Protein AF-A0A2T2V014-F1 (afdb_monomer)

Mean predicted aligned error: 18.5 Å

Structure (mmCIF, N/CA/C/O backbone):
data_AF-A0A2T2V014-F1
#
_entry.id   AF-A0A2T2V014-F1
#
loop_
_atom_site.group_PDB
_atom_site.id
_atom_site.type_symbol
_atom_site.label_atom_id
_atom_site.label_alt_id
_atom_site.label_comp_id
_atom_site.label_asym_id
_atom_site.label_entity_id
_atom_site.label_seq_id
_atom_site.pdbx_PDB_ins_code
_atom_site.Cartn_x
_atom_site.Cartn_y
_atom_site.Cartn_z
_atom_site.occupancy
_atom_site.B_iso_or_equiv
_atom_site.auth_seq_id
_atom_site.auth_comp_id
_atom_site.a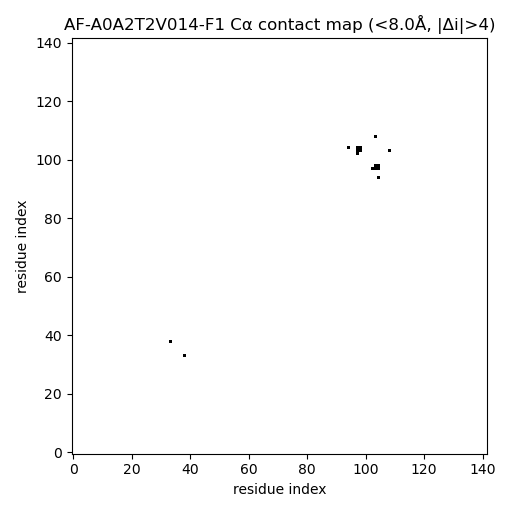uth_asym_id
_atom_site.auth_atom_id
_atom_site.pdbx_PDB_model_num
ATOM 1 N N . MET A 1 1 ? 34.780 53.641 -73.964 1.00 40.12 1 MET A N 1
ATOM 2 C CA . MET A 1 1 ? 34.052 53.463 -72.690 1.00 40.12 1 MET A CA 1
ATOM 3 C C . MET A 1 1 ? 33.297 52.147 -72.798 1.00 40.12 1 MET A C 1
ATOM 5 O O . MET A 1 1 ? 32.852 51.828 -73.889 1.00 40.12 1 MET A O 1
ATOM 9 N N . THR A 1 2 ? 33.325 51.374 -71.719 1.00 55.34 2 THR A N 1
ATOM 10 C CA . THR A 1 2 ? 33.061 49.929 -71.581 1.00 55.34 2 THR A CA 1
ATOM 11 C C . THR A 1 2 ? 31.748 49.381 -72.163 1.00 55.34 2 THR A C 1
ATOM 13 O O . THR A 1 2 ? 30.731 50.069 -72.130 1.00 55.34 2 THR A O 1
ATOM 16 N N . THR A 1 3 ? 31.780 48.122 -72.623 1.00 43.03 3 THR A N 1
ATOM 17 C CA . THR A 1 3 ? 30.779 47.057 -72.352 1.00 43.03 3 THR A CA 1
ATOM 18 C C . THR A 1 3 ? 31.481 45.707 -72.651 1.00 43.03 3 THR A C 1
ATOM 20 O O . THR A 1 3 ? 31.829 45.466 -73.804 1.00 43.03 3 THR A O 1
ATOM 23 N N . GLU A 1 4 ? 32.113 45.039 -71.670 1.00 48.56 4 GLU A N 1
ATOM 24 C CA . GLU A 1 4 ? 31.607 43.908 -70.833 1.00 48.56 4 GLU A CA 1
ATOM 25 C C . GLU A 1 4 ? 31.036 42.737 -71.668 1.00 48.56 4 GLU A C 1
ATOM 27 O O . GLU A 1 4 ? 30.060 42.934 -72.378 1.00 48.56 4 GLU A O 1
ATOM 32 N N . GLN A 1 5 ? 31.755 41.624 -71.897 1.00 54.47 5 GLN A N 1
ATOM 33 C CA . GLN A 1 5 ? 32.037 40.407 -71.087 1.00 54.47 5 GLN A CA 1
ATOM 34 C C . GLN A 1 5 ? 30.891 39.368 -70.952 1.00 54.47 5 GLN A C 1
ATOM 36 O O . GLN A 1 5 ? 29.769 39.708 -70.608 1.00 54.47 5 GLN A O 1
ATOM 41 N N . ASP A 1 6 ? 31.295 38.095 -71.134 1.00 53.91 6 ASP A N 1
ATOM 42 C CA . ASP A 1 6 ? 30.814 36.845 -70.501 1.00 53.91 6 ASP A CA 1
ATOM 43 C C . ASP A 1 6 ? 29.693 35.984 -71.130 1.00 53.91 6 ASP A C 1
ATOM 45 O O . ASP A 1 6 ? 28.516 36.253 -70.920 1.00 53.91 6 ASP A O 1
ATOM 49 N N . THR A 1 7 ? 30.049 34.873 -71.816 1.00 51.88 7 THR A N 1
ATOM 50 C CA . THR A 1 7 ? 29.276 33.595 -71.804 1.00 51.88 7 THR A CA 1
ATOM 51 C C . THR A 1 7 ? 30.084 32.405 -72.383 1.00 51.88 7 THR A C 1
ATOM 53 O O . THR A 1 7 ? 30.091 32.179 -73.592 1.00 51.88 7 THR A O 1
ATOM 56 N N . PRO A 1 8 ? 30.868 31.686 -71.558 1.00 54.44 8 PRO A N 1
ATOM 57 C CA . PRO A 1 8 ? 30.844 30.212 -71.629 1.00 54.44 8 PRO A CA 1
ATOM 58 C C . PRO A 1 8 ? 30.787 29.519 -70.251 1.00 54.44 8 PRO A C 1
ATOM 60 O O . PRO A 1 8 ? 30.786 28.295 -70.176 1.00 54.44 8 PRO A O 1
ATOM 63 N N . GLN A 1 9 ? 30.741 30.273 -69.146 1.00 57.53 9 GLN A N 1
ATOM 64 C CA . GLN A 1 9 ? 30.746 29.703 -67.789 1.00 57.53 9 GLN A CA 1
ATOM 65 C C . GLN A 1 9 ? 29.378 29.190 -67.317 1.00 57.53 9 GLN A C 1
ATOM 67 O O . GLN A 1 9 ? 29.310 28.388 -66.391 1.00 57.53 9 GLN A O 1
ATOM 72 N N . SER A 1 10 ? 28.278 29.629 -67.932 1.00 59.53 10 SER A N 1
ATOM 73 C CA . SER A 1 10 ? 26.930 29.231 -67.516 1.00 59.53 10 SER A CA 1
ATOM 74 C C . SER A 1 10 ? 26.597 27.783 -67.886 1.00 59.53 10 SER A C 1
ATOM 76 O O . SER A 1 10 ? 26.004 27.091 -67.067 1.00 59.53 10 SER A O 1
ATOM 78 N N . GLU A 1 11 ? 27.006 27.294 -69.062 1.00 64.44 11 GLU A N 1
ATOM 79 C CA . GLU A 1 11 ? 26.704 25.925 -69.522 1.00 64.44 11 GLU A CA 1
ATOM 80 C C . GLU A 1 11 ? 27.403 24.850 -68.674 1.00 64.44 11 GLU A C 1
ATOM 82 O O . GLU A 1 11 ? 26.747 23.912 -68.228 1.00 64.44 11 GLU A O 1
ATOM 87 N N . SER A 1 12 ? 28.687 25.025 -68.336 1.00 69.75 12 SER A N 1
ATOM 88 C CA . SER A 1 12 ? 29.420 24.053 -67.505 1.00 69.75 12 SER A CA 1
ATOM 89 C C . SER A 1 12 ? 28.865 23.942 -66.085 1.00 69.75 12 SER A C 1
ATOM 91 O O . SER A 1 12 ? 28.881 22.866 -65.494 1.00 69.75 12 SER A O 1
ATOM 93 N N . LEU A 1 13 ? 28.356 25.049 -65.535 1.00 70.31 13 LEU A N 1
ATOM 94 C CA . LEU A 1 13 ? 27.727 25.051 -64.217 1.00 70.31 13 LEU A CA 1
ATOM 95 C C . LEU A 1 13 ? 26.377 24.327 -64.234 1.00 70.31 13 LEU A C 1
ATOM 97 O O . LEU A 1 13 ? 26.030 23.696 -63.241 1.00 70.31 13 LEU A O 1
ATOM 101 N N . GLN A 1 14 ? 25.627 24.388 -65.340 1.00 77.50 14 GLN A N 1
ATOM 102 C CA . GLN A 1 14 ? 24.350 23.677 -65.467 1.00 77.50 14 GLN A CA 1
ATOM 103 C C . GLN A 1 14 ? 24.544 22.166 -65.630 1.00 77.50 14 GLN A C 1
ATOM 105 O O . GLN A 1 14 ? 23.802 21.390 -65.019 1.00 77.50 14 GLN A O 1
ATOM 110 N N . ASP A 1 15 ? 25.562 21.747 -66.383 1.00 79.38 15 ASP A N 1
ATOM 111 C CA . ASP A 1 15 ? 25.916 20.331 -66.519 1.00 79.38 15 ASP A CA 1
ATOM 112 C C . ASP A 1 15 ? 26.394 19.746 -65.184 1.00 79.38 15 ASP A C 1
ATOM 114 O O . ASP A 1 15 ? 25.917 18.694 -64.756 1.00 79.38 15 ASP A O 1
ATOM 118 N N . GLU A 1 16 ? 27.250 20.464 -64.452 1.00 79.56 16 GLU A N 1
ATOM 119 C CA . GLU A 1 16 ? 27.739 20.011 -63.147 1.00 79.56 16 GLU A CA 1
ATOM 120 C C . GLU A 1 16 ? 26.622 19.952 -62.087 1.00 79.56 16 GLU A C 1
ATOM 122 O O . GLU A 1 16 ? 26.598 19.048 -61.247 1.00 79.56 16 GLU A O 1
ATOM 127 N N . LEU A 1 17 ? 25.647 20.868 -62.139 1.00 79.31 17 LEU A N 1
ATOM 128 C CA . LEU A 1 17 ? 24.477 20.831 -61.2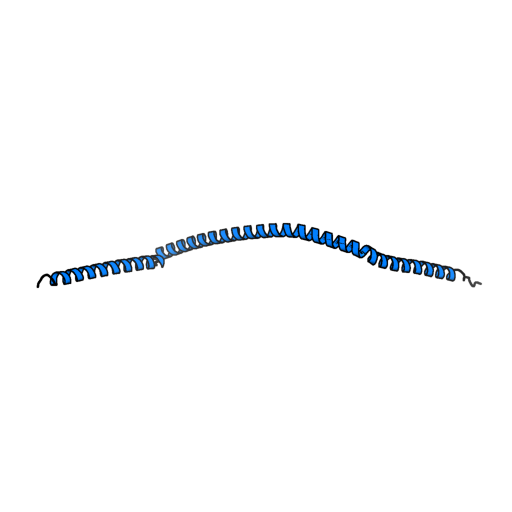56 1.00 79.31 17 LEU A CA 1
ATOM 129 C C . LEU A 1 17 ? 23.560 19.642 -61.567 1.00 79.31 17 LEU A C 1
ATOM 131 O O . LEU A 1 17 ? 23.005 19.0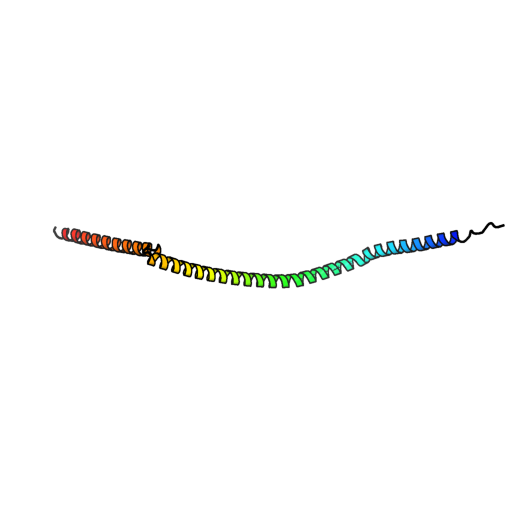30 -60.652 1.00 79.31 17 LEU A O 1
ATOM 135 N N . THR A 1 18 ? 23.418 19.305 -62.849 1.00 83.12 18 THR A N 1
ATOM 136 C CA . THR A 1 18 ? 22.601 18.177 -63.313 1.00 83.12 18 THR A CA 1
ATOM 137 C C . THR A 1 18 ? 23.234 16.841 -62.923 1.00 83.12 18 THR A C 1
ATOM 139 O O . THR A 1 18 ? 22.536 15.957 -62.421 1.00 83.12 18 THR A O 1
ATOM 142 N N . GLU A 1 19 ? 24.554 16.708 -63.070 1.00 84.75 19 GLU A N 1
ATOM 143 C CA . GLU A 1 19 ? 25.309 15.517 -62.663 1.00 84.75 19 GLU A CA 1
ATOM 144 C C . GLU A 1 19 ? 25.208 15.293 -61.144 1.00 84.75 19 GLU A C 1
ATOM 146 O O . GLU A 1 19 ? 24.813 14.220 -60.686 1.00 84.75 19 GLU A O 1
ATOM 151 N N . ARG A 1 20 ? 25.433 16.340 -60.340 1.00 84.69 20 ARG A N 1
ATOM 152 C CA . ARG A 1 20 ? 25.293 16.257 -58.875 1.00 84.69 20 ARG A CA 1
ATOM 153 C C . ARG A 1 20 ? 23.851 15.983 -58.441 1.00 84.69 20 ARG A C 1
ATOM 155 O O . ARG A 1 20 ? 23.621 15.235 -57.492 1.00 84.69 20 ARG A O 1
ATOM 162 N N . GLY A 1 21 ? 22.866 16.552 -59.138 1.00 89.25 21 GLY A N 1
ATOM 163 C CA . GLY A 1 21 ? 21.449 16.266 -58.902 1.00 89.25 21 GLY A CA 1
ATOM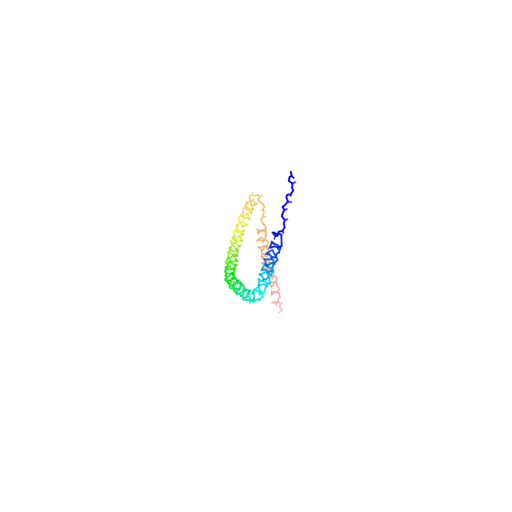 164 C C . GLY A 1 21 ? 21.104 14.794 -59.144 1.00 89.25 21 GLY A C 1
ATOM 165 O O . GLY A 1 21 ? 20.365 14.191 -58.363 1.00 89.25 21 GLY A O 1
ATOM 166 N N . ARG A 1 22 ? 21.694 14.189 -60.180 1.00 87.50 22 ARG A N 1
ATOM 167 C CA . ARG A 1 22 ? 21.564 12.760 -60.486 1.00 87.50 22 ARG A CA 1
ATOM 168 C C . ARG A 1 22 ? 22.203 11.885 -59.411 1.00 87.50 22 ARG A C 1
ATOM 170 O O . ARG A 1 22 ? 21.586 10.901 -59.013 1.00 87.50 22 ARG A O 1
ATOM 177 N N . GLU A 1 23 ? 23.386 12.236 -58.918 1.00 88.25 23 GLU A N 1
ATOM 178 C CA . GLU A 1 23 ? 24.042 11.506 -57.824 1.00 88.25 23 GLU A CA 1
ATOM 179 C C . GLU A 1 23 ? 23.217 11.536 -56.534 1.00 88.25 23 GLU A C 1
ATOM 181 O O . GLU A 1 23 ? 22.992 10.489 -55.927 1.00 88.25 23 GLU A O 1
ATOM 186 N N . VAL A 1 24 ? 22.695 12.704 -56.145 1.00 90.62 24 VAL A N 1
ATOM 187 C CA . VAL A 1 24 ? 21.819 12.836 -54.967 1.00 90.62 24 VAL A CA 1
ATOM 188 C C . VAL A 1 24 ? 20.546 12.007 -55.137 1.00 90.62 24 VAL A C 1
ATOM 190 O O . VAL A 1 24 ? 20.118 11.328 -54.203 1.00 90.62 24 VAL A O 1
ATOM 193 N N . TRP A 1 25 ? 19.956 12.014 -56.334 1.00 86.88 25 TRP A N 1
ATOM 194 C CA . TRP A 1 25 ? 18.773 11.209 -56.629 1.00 86.88 25 TRP A CA 1
ATOM 195 C C . TRP A 1 25 ? 19.060 9.703 -56.554 1.00 86.88 25 TRP A C 1
ATOM 197 O O . TRP A 1 25 ? 18.303 8.956 -55.936 1.00 86.88 25 TRP A O 1
ATOM 207 N N . LEU A 1 26 ? 20.176 9.248 -57.128 1.00 94.56 26 LEU A N 1
ATOM 208 C CA . LEU A 1 26 ? 20.602 7.848 -57.070 1.00 94.56 26 LEU A CA 1
ATOM 209 C C . LEU A 1 26 ? 20.946 7.407 -55.643 1.00 94.56 26 LEU A C 1
ATOM 211 O O . LEU A 1 26 ? 20.592 6.297 -55.257 1.00 94.56 26 LEU A O 1
ATOM 215 N N . ALA A 1 27 ? 21.567 8.273 -54.842 1.00 91.31 27 ALA A N 1
ATOM 216 C CA . ALA A 1 27 ? 21.814 8.019 -53.426 1.00 91.31 27 ALA A CA 1
ATOM 217 C C . ALA A 1 27 ? 20.503 7.913 -52.630 1.00 91.31 27 ALA A C 1
ATOM 219 O O . ALA A 1 27 ? 20.366 7.028 -51.787 1.00 91.31 27 ALA A O 1
ATOM 220 N N . GLY A 1 28 ? 19.515 8.760 -52.936 1.00 83.88 28 GLY A N 1
ATOM 221 C CA . GLY A 1 28 ? 18.174 8.676 -52.357 1.00 83.88 28 GLY A CA 1
ATOM 222 C C . GLY A 1 28 ? 17.464 7.359 -52.691 1.00 83.88 28 GLY A C 1
ATOM 223 O O . GLY A 1 28 ? 16.900 6.723 -51.803 1.00 83.88 28 GLY A O 1
ATOM 224 N N . LEU A 1 29 ? 17.543 6.909 -53.948 1.00 88.38 29 LEU A N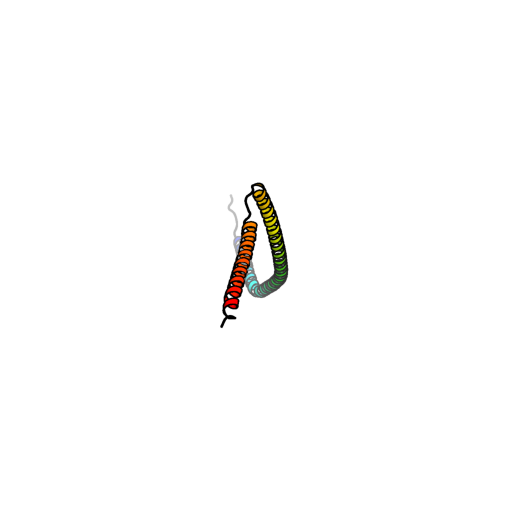 1
ATOM 225 C CA . LEU A 1 29 ? 16.998 5.613 -54.372 1.00 88.38 29 LEU A CA 1
ATOM 226 C C . LEU A 1 29 ? 17.759 4.427 -53.761 1.00 88.38 29 LEU A C 1
ATOM 228 O O . LEU A 1 29 ? 17.138 3.442 -53.369 1.00 88.38 29 LEU A O 1
ATOM 232 N N . GLY A 1 30 ? 19.083 4.531 -53.637 1.00 83.56 30 GLY A N 1
ATOM 233 C CA . GLY A 1 30 ? 19.918 3.527 -52.981 1.00 83.56 30 GLY A CA 1
ATOM 234 C C . GLY A 1 30 ? 19.571 3.370 -51.503 1.00 83.56 30 GLY A C 1
ATOM 235 O O . GLY A 1 30 ? 19.337 2.254 -51.059 1.00 83.56 30 GLY A O 1
ATOM 236 N N . ALA A 1 31 ? 19.438 4.473 -50.760 1.00 82.31 31 ALA A N 1
ATOM 237 C CA . ALA A 1 31 ? 19.049 4.445 -49.350 1.00 82.31 31 ALA A CA 1
ATOM 238 C C . ALA A 1 31 ? 17.654 3.832 -49.132 1.00 82.31 31 ALA A C 1
ATOM 240 O O . ALA A 1 31 ? 17.461 3.077 -48.179 1.00 82.31 31 ALA A O 1
ATOM 241 N N . LEU A 1 32 ? 16.695 4.114 -50.023 1.00 74.88 32 LEU A N 1
ATOM 242 C CA . LEU A 1 32 ? 15.367 3.498 -49.973 1.00 74.88 32 LEU A CA 1
ATOM 243 C C . LEU A 1 32 ? 15.436 1.979 -50.212 1.00 74.88 32 LEU A C 1
ATOM 245 O O . LEU A 1 32 ? 14.839 1.223 -49.452 1.00 74.88 32 LEU A O 1
ATOM 249 N N . ALA A 1 33 ? 16.216 1.527 -51.200 1.00 76.88 33 ALA A N 1
ATOM 250 C CA . ALA A 1 33 ? 16.431 0.101 -51.460 1.00 76.88 33 ALA A CA 1
ATOM 251 C C . ALA A 1 33 ? 17.185 -0.604 -50.311 1.00 76.88 33 ALA A C 1
ATOM 253 O O . ALA A 1 33 ? 16.856 -1.730 -49.948 1.00 76.88 33 ALA A O 1
ATOM 254 N N . THR A 1 34 ? 18.154 0.066 -49.675 1.00 73.06 34 THR A N 1
ATOM 255 C CA . THR A 1 34 ? 18.871 -0.462 -48.499 1.00 73.06 34 THR A CA 1
ATOM 256 C C . THR A 1 34 ? 17.940 -0.654 -47.298 1.00 73.06 34 THR A C 1
ATOM 258 O O . THR A 1 34 ? 18.090 -1.623 -46.555 1.00 73.06 34 THR A O 1
ATOM 261 N N . VAL A 1 35 ? 16.942 0.219 -47.116 1.00 74.75 35 VAL A N 1
ATOM 262 C CA . VAL A 1 35 ? 15.901 0.034 -46.091 1.00 74.75 35 VAL A CA 1
ATOM 263 C C . VAL A 1 35 ? 15.051 -1.210 -46.370 1.00 74.75 35 VAL A C 1
ATOM 265 O O . VAL A 1 35 ? 14.662 -1.883 -45.421 1.00 74.75 35 VAL A O 1
ATOM 268 N N . GLU A 1 36 ? 14.792 -1.563 -47.629 1.00 68.31 36 GLU A N 1
ATOM 269 C CA . GLU A 1 36 ? 14.066 -2.796 -47.967 1.00 68.31 36 GLU A CA 1
ATOM 270 C C . GLU A 1 36 ? 14.916 -4.055 -47.731 1.00 68.31 36 GLU A C 1
ATOM 272 O O . GLU A 1 36 ? 14.426 -5.029 -47.160 1.00 68.31 36 GLU A O 1
ATOM 277 N N . GLU A 1 37 ? 16.195 -4.035 -48.112 1.00 69.62 37 GLU A N 1
ATOM 278 C CA . GLU A 1 37 ? 17.077 -5.207 -48.017 1.00 69.62 37 GLU A CA 1
ATOM 279 C C . GLU A 1 37 ? 17.564 -5.481 -46.581 1.00 69.62 37 GLU A C 1
ATOM 281 O O . GLU A 1 37 ? 17.574 -6.626 -46.119 1.00 69.62 37 GLU A O 1
ATOM 286 N N . GLU A 1 38 ? 17.927 -4.441 -45.828 1.00 78.44 38 GLU A N 1
ATOM 287 C CA . GLU A 1 38 ? 18.442 -4.588 -44.461 1.00 78.44 38 GLU A CA 1
ATOM 288 C C . GLU A 1 38 ? 17.373 -4.367 -43.381 1.00 78.44 38 GLU A C 1
ATOM 290 O O . GLU A 1 38 ? 17.552 -4.789 -42.231 1.00 78.44 38 GLU A O 1
ATOM 295 N N . GLY A 1 39 ? 16.234 -3.764 -43.735 1.00 75.75 39 GLY A N 1
ATOM 296 C CA . GLY A 1 39 ? 15.165 -3.422 -42.798 1.00 75.75 39 GLY A CA 1
ATOM 297 C C . GLY A 1 39 ? 14.533 -4.636 -42.131 1.00 75.75 39 GLY A C 1
ATOM 298 O O . GLY A 1 39 ? 14.324 -4.615 -40.920 1.00 75.75 39 GLY A O 1
ATOM 299 N N . THR A 1 40 ? 14.308 -5.737 -42.856 1.00 78.44 40 THR A N 1
ATOM 300 C CA . THR A 1 40 ? 13.752 -6.967 -42.259 1.00 78.44 40 THR A CA 1
ATOM 301 C C . THR A 1 40 ? 14.698 -7.578 -41.224 1.00 78.44 40 THR A C 1
ATOM 303 O O . THR A 1 40 ? 14.260 -8.054 -40.174 1.00 78.44 40 THR A O 1
ATOM 306 N N . LYS A 1 41 ? 16.011 -7.529 -41.470 1.00 85.56 41 LYS A N 1
ATOM 307 C CA . LYS A 1 41 ? 17.028 -8.043 -40.543 1.00 85.56 41 LYS A CA 1
ATOM 308 C C . LYS A 1 41 ? 17.176 -7.148 -39.315 1.00 85.56 41 LYS A C 1
ATOM 310 O O . LYS A 1 41 ? 17.349 -7.654 -38.208 1.00 85.56 41 LYS A O 1
ATOM 315 N N . LEU A 1 42 ? 17.095 -5.829 -39.496 1.00 84.94 42 LEU A N 1
ATOM 316 C CA . LEU A 1 42 ? 17.104 -4.869 -38.395 1.00 84.94 42 LEU A CA 1
ATOM 317 C C . LEU A 1 42 ? 15.841 -5.004 -37.533 1.00 84.94 42 LEU A C 1
ATOM 319 O O . LEU A 1 42 ? 15.940 -5.065 -36.312 1.00 84.94 42 LEU A O 1
ATOM 323 N N . PHE A 1 43 ? 14.676 -5.129 -38.171 1.00 84.12 43 PHE A N 1
ATOM 324 C CA . PHE A 1 43 ? 13.398 -5.358 -37.505 1.00 84.12 43 PHE A CA 1
ATOM 325 C C . PHE A 1 43 ? 13.410 -6.657 -36.698 1.00 84.12 43 PHE A C 1
ATOM 327 O O . PHE A 1 43 ? 13.082 -6.631 -35.519 1.00 84.12 43 PHE A O 1
ATOM 334 N N . SER A 1 44 ? 13.871 -7.765 -37.288 1.00 88.19 44 SER A N 1
ATOM 335 C CA . SER A 1 44 ? 13.963 -9.055 -36.585 1.00 88.19 44 SER A CA 1
ATOM 336 C C . SER A 1 44 ? 14.845 -8.951 -35.338 1.00 88.19 44 SER A C 1
ATOM 338 O O . SER A 1 44 ? 14.432 -9.352 -34.260 1.00 88.19 44 SER A O 1
ATOM 340 N N . ARG A 1 45 ? 16.008 -8.289 -35.437 1.00 91.00 45 ARG A N 1
ATOM 341 C CA . ARG A 1 45 ? 16.875 -8.042 -34.271 1.00 91.00 45 ARG A CA 1
ATOM 342 C C . ARG A 1 45 ? 16.211 -7.178 -33.201 1.00 91.00 45 ARG A C 1
ATOM 344 O O . ARG A 1 45 ? 16.448 -7.401 -32.019 1.00 91.00 45 ARG A O 1
ATOM 351 N N . LEU A 1 46 ? 15.434 -6.168 -33.595 1.00 90.62 46 LEU A N 1
ATOM 352 C CA . LEU A 1 46 ? 14.693 -5.328 -32.651 1.00 90.62 46 LEU A CA 1
ATOM 353 C C . LEU A 1 46 ? 13.576 -6.118 -31.959 1.00 90.62 46 LEU A C 1
ATOM 355 O O . LEU A 1 46 ? 13.363 -5.923 -30.766 1.00 90.62 46 LEU A O 1
ATOM 359 N N . VAL A 1 47 ? 12.907 -7.022 -32.681 1.00 93.06 47 VAL A N 1
ATOM 360 C CA . VAL A 1 47 ? 11.901 -7.933 -32.121 1.00 93.06 47 VAL A CA 1
ATOM 361 C C . VAL A 1 47 ? 12.543 -8.902 -31.132 1.00 93.06 47 VAL A C 1
ATOM 363 O O . VAL A 1 47 ? 12.088 -8.957 -29.995 1.00 93.06 47 VAL A O 1
ATOM 366 N N . ASP A 1 48 ? 13.635 -9.575 -31.504 1.00 93.38 48 ASP A N 1
ATOM 367 C CA . ASP A 1 48 ? 14.353 -10.503 -30.617 1.00 93.38 48 ASP A CA 1
ATOM 368 C C . ASP A 1 48 ? 14.829 -9.791 -29.338 1.00 93.38 48 ASP A C 1
ATOM 370 O O . ASP A 1 48 ? 14.629 -10.271 -28.223 1.00 93.38 48 ASP A O 1
ATOM 374 N N . ARG A 1 49 ? 15.396 -8.584 -29.486 1.00 89.94 49 ARG A N 1
ATOM 375 C CA . ARG A 1 49 ? 15.821 -7.739 -28.358 1.00 89.94 49 ARG A CA 1
ATOM 376 C C . ARG A 1 49 ? 14.640 -7.329 -27.472 1.00 89.94 49 ARG A C 1
ATOM 378 O O . ARG A 1 49 ? 14.794 -7.226 -26.258 1.00 89.94 49 ARG A O 1
ATOM 385 N N . GLY A 1 50 ? 13.483 -7.060 -28.076 1.00 90.38 50 GLY A N 1
ATOM 386 C CA . GLY A 1 50 ? 12.249 -6.721 -27.372 1.00 90.38 50 GLY A CA 1
ATOM 387 C C . GLY A 1 50 ? 11.693 -7.898 -26.575 1.00 90.38 50 GLY A C 1
ATOM 388 O O . GLY A 1 50 ? 11.323 -7.710 -25.421 1.00 90.38 50 GLY A O 1
ATOM 389 N N . GLN A 1 51 ? 11.699 -9.100 -27.155 1.00 89.75 51 GLN A N 1
ATOM 390 C CA . GLN A 1 51 ? 11.276 -10.333 -26.485 1.00 89.75 51 GLN A CA 1
ATOM 391 C C . GLN A 1 51 ? 12.187 -10.672 -25.300 1.00 89.75 51 GLN A C 1
ATOM 393 O O . GLN A 1 51 ? 11.692 -10.915 -24.204 1.00 89.75 51 GLN A O 1
ATOM 398 N N . GLU A 1 52 ? 13.510 -10.590 -25.476 1.00 88.31 52 GLU A N 1
ATOM 399 C CA . GLU A 1 52 ? 14.482 -10.793 -24.391 1.00 88.31 52 GLU A CA 1
ATOM 400 C C . GLU A 1 52 ? 14.266 -9.786 -23.245 1.00 88.31 52 GLU A C 1
ATOM 402 O O . GLU A 1 52 ? 14.274 -10.143 -22.066 1.00 88.31 52 GLU A O 1
ATOM 407 N N . PHE A 1 53 ? 14.006 -8.520 -23.587 1.00 88.25 53 PHE A N 1
ATOM 408 C CA . PHE A 1 53 ? 13.721 -7.476 -22.605 1.00 88.25 53 PHE A CA 1
ATOM 409 C C . PHE A 1 53 ? 12.376 -7.684 -21.889 1.00 88.25 53 PHE A C 1
ATOM 411 O O . PHE A 1 53 ? 12.276 -7.425 -20.689 1.00 88.25 53 PHE A O 1
ATOM 418 N N . GLU A 1 54 ? 11.341 -8.140 -22.598 1.00 81.06 54 GLU A N 1
ATOM 419 C CA . GLU A 1 54 ? 10.041 -8.479 -22.013 1.00 81.06 54 GLU A CA 1
ATOM 420 C C . GLU A 1 54 ? 10.168 -9.647 -21.031 1.00 81.06 54 GLU A C 1
ATOM 422 O O . GLU A 1 54 ? 9.684 -9.541 -19.905 1.00 81.06 54 GLU A O 1
ATOM 427 N N . GLU A 1 55 ? 10.857 -10.725 -21.409 1.00 81.25 55 GLU A N 1
ATOM 428 C CA . GLU A 1 55 ? 11.065 -11.894 -20.549 1.00 81.25 55 GLU A CA 1
ATOM 429 C C . GLU A 1 55 ? 11.845 -11.540 -19.276 1.00 81.25 55 GLU A C 1
ATOM 431 O O . GLU A 1 55 ? 11.411 -11.882 -18.169 1.00 81.25 55 GLU A O 1
ATOM 436 N N . GLU A 1 56 ? 12.940 -10.780 -19.402 1.00 79.19 56 GLU A N 1
ATOM 437 C CA . GLU A 1 56 ? 13.745 -10.338 -18.256 1.00 79.19 56 GLU A CA 1
ATOM 438 C C . GLU A 1 56 ? 12.937 -9.438 -17.302 1.00 79.19 56 GLU A C 1
ATOM 440 O O . GLU A 1 56 ? 13.102 -9.480 -16.077 1.00 79.19 56 GLU A O 1
ATOM 445 N N . ARG A 1 57 ? 12.040 -8.610 -17.848 1.00 75.19 57 ARG A N 1
ATOM 446 C CA . ARG A 1 57 ? 11.198 -7.695 -17.065 1.00 75.19 57 ARG A CA 1
ATOM 447 C C . ARG A 1 57 ? 9.993 -8.401 -16.454 1.00 75.19 57 ARG A C 1
ATOM 449 O O . ARG A 1 57 ? 9.648 -8.066 -15.324 1.00 75.19 57 ARG A O 1
ATOM 456 N N . ARG A 1 58 ? 9.379 -9.368 -17.144 1.00 74.50 58 ARG A N 1
ATOM 457 C CA . ARG A 1 58 ? 8.224 -10.135 -16.652 1.00 74.50 58 ARG A CA 1
ATOM 458 C C . ARG A 1 58 ? 8.575 -10.915 -15.389 1.00 74.50 58 ARG A C 1
ATOM 460 O O . ARG A 1 58 ? 7.862 -10.787 -14.402 1.00 74.50 58 ARG A O 1
ATOM 467 N N . SER A 1 59 ? 9.715 -11.609 -15.379 1.00 72.94 59 SER A N 1
ATOM 468 C CA . SER A 1 59 ? 10.185 -12.345 -14.195 1.00 72.94 59 SER A CA 1
ATOM 469 C C . SER A 1 59 ? 10.419 -11.421 -12.989 1.00 72.94 59 SER A C 1
ATOM 471 O O . SER A 1 59 ? 9.972 -11.713 -11.882 1.00 72.94 59 SER A O 1
ATOM 473 N N . LYS A 1 60 ? 11.033 -10.249 -13.207 1.00 71.12 60 LYS A N 1
ATOM 474 C CA . LYS A 1 60 ? 11.259 -9.249 -12.146 1.00 71.12 60 LYS A CA 1
ATOM 475 C C . LYS A 1 60 ? 9.958 -8.611 -11.642 1.00 71.12 60 LYS A C 1
ATOM 477 O O . LYS A 1 60 ? 9.870 -8.236 -10.476 1.00 71.12 60 LYS A O 1
ATOM 482 N N . LEU A 1 61 ? 8.961 -8.455 -12.515 1.00 72.44 61 LEU A N 1
ATOM 483 C CA . LEU A 1 61 ? 7.637 -7.933 -12.168 1.00 72.44 61 LEU A CA 1
ATOM 484 C C . LEU A 1 61 ? 6.813 -8.946 -11.371 1.00 72.44 61 LEU A C 1
ATOM 486 O O . LEU A 1 61 ? 6.137 -8.540 -10.428 1.00 72.44 61 LEU A O 1
ATOM 490 N N . GLU A 1 62 ? 6.878 -10.233 -11.710 1.00 74.25 62 GLU A N 1
ATOM 491 C CA . GLU A 1 62 ? 6.212 -11.300 -10.954 1.00 74.25 62 GLU A CA 1
ATOM 492 C C . GLU A 1 62 ? 6.755 -11.382 -9.522 1.00 74.25 62 GLU A C 1
ATOM 494 O O . GLU A 1 62 ? 5.971 -11.261 -8.582 1.00 74.25 62 GLU A O 1
ATOM 499 N N . GLU A 1 63 ? 8.080 -11.436 -9.335 1.00 74.00 63 GLU A N 1
ATOM 500 C CA . GLU A 1 63 ? 8.693 -11.431 -7.995 1.00 74.00 63 GLU A CA 1
ATOM 501 C C . GLU A 1 63 ? 8.354 -10.168 -7.189 1.00 74.00 63 GLU A C 1
ATOM 503 O O . GLU A 1 63 ? 8.049 -10.240 -5.995 1.00 74.00 63 GLU A O 1
ATOM 508 N N . ALA A 1 64 ? 8.384 -8.993 -7.826 1.00 69.69 64 ALA A N 1
ATOM 509 C CA . ALA A 1 64 ? 8.027 -7.743 -7.161 1.00 69.69 64 ALA A CA 1
ATOM 510 C C . ALA A 1 64 ? 6.545 -7.713 -6.754 1.00 69.69 64 ALA A C 1
ATOM 512 O O . ALA A 1 64 ? 6.215 -7.228 -5.673 1.00 69.69 64 ALA A O 1
ATOM 513 N N . THR A 1 65 ? 5.656 -8.247 -7.593 1.00 73.88 65 THR A N 1
ATOM 514 C CA . THR A 1 65 ? 4.214 -8.295 -7.321 1.00 73.88 65 THR A CA 1
ATOM 515 C C . THR A 1 65 ? 3.891 -9.280 -6.198 1.00 73.88 65 THR A C 1
ATOM 517 O O . THR A 1 65 ? 3.092 -8.951 -5.324 1.00 73.88 65 THR A O 1
ATOM 520 N N . GLU A 1 66 ? 4.527 -10.455 -6.180 1.00 74.19 66 GLU A N 1
ATOM 521 C CA . GLU A 1 66 ? 4.407 -11.445 -5.100 1.00 74.19 66 GLU A CA 1
ATOM 522 C C . GLU A 1 66 ? 4.841 -10.838 -3.756 1.00 74.19 66 GLU A C 1
ATOM 524 O O . GLU A 1 66 ? 4.108 -10.888 -2.769 1.00 74.19 66 GLU A O 1
ATOM 529 N N . LYS A 1 67 ? 5.995 -10.157 -3.739 1.00 70.88 67 LYS A N 1
ATOM 530 C CA . LYS A 1 67 ? 6.536 -9.517 -2.536 1.00 70.88 67 LYS A CA 1
ATOM 531 C C . LYS A 1 67 ? 5.654 -8.375 -2.023 1.00 70.88 67 LYS A C 1
ATOM 533 O O . LYS A 1 67 ? 5.470 -8.245 -0.817 1.00 70.88 67 LYS A O 1
ATOM 538 N N . VAL A 1 68 ? 5.092 -7.564 -2.922 1.00 76.31 68 VAL A N 1
ATOM 539 C CA . VAL A 1 68 ? 4.156 -6.487 -2.556 1.00 76.31 68 VAL A CA 1
ATOM 540 C C . VAL A 1 68 ? 2.846 -7.052 -2.007 1.00 76.31 68 VAL A C 1
ATOM 542 O O . VAL A 1 68 ? 2.343 -6.527 -1.018 1.00 76.31 68 VAL A O 1
ATOM 545 N N . ARG A 1 69 ? 2.307 -8.125 -2.603 1.00 72.44 69 A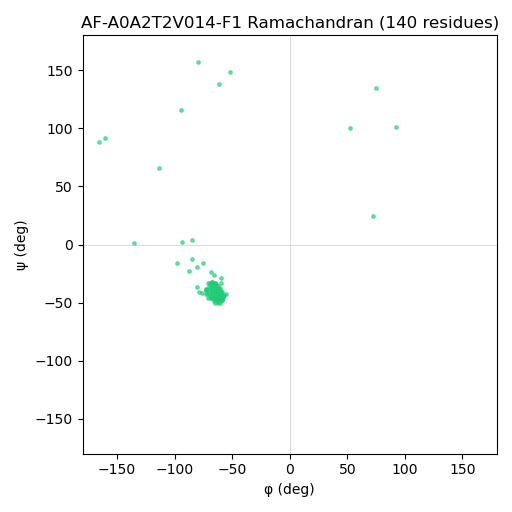RG A N 1
ATOM 546 C CA . ARG A 1 69 ? 1.107 -8.797 -2.081 1.00 72.44 69 ARG A CA 1
ATOM 547 C C . ARG A 1 69 ? 1.339 -9.329 -0.671 1.00 72.44 69 ARG A C 1
ATOM 549 O O . ARG A 1 69 ? 0.588 -8.970 0.224 1.00 72.44 69 ARG A O 1
ATOM 556 N N . GLN A 1 70 ? 2.432 -10.061 -0.454 1.00 74.44 70 GLN A N 1
ATOM 557 C CA . GLN A 1 70 ? 2.754 -10.622 0.859 1.00 74.44 70 GLN A CA 1
ATOM 558 C C . GLN A 1 70 ? 2.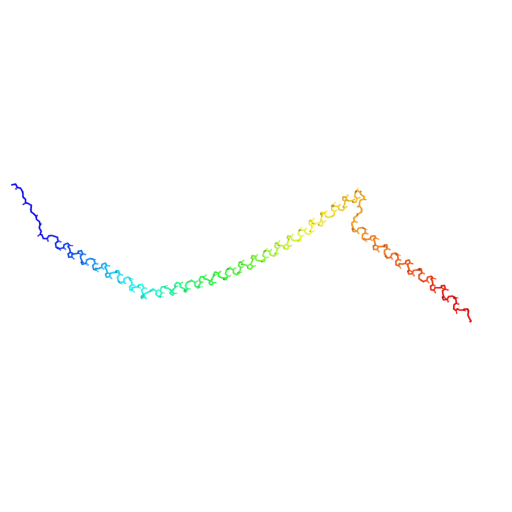942 -9.541 1.936 1.00 74.44 70 GLN A C 1
ATOM 560 O O . GLN A 1 70 ? 2.405 -9.670 3.031 1.00 74.44 70 GLN A O 1
ATOM 565 N N . GLN A 1 71 ? 3.638 -8.442 1.620 1.00 74.31 71 GLN A N 1
ATOM 566 C CA . GLN A 1 71 ? 3.789 -7.318 2.553 1.00 74.31 71 GLN A CA 1
ATOM 567 C C . GLN A 1 71 ? 2.470 -6.582 2.823 1.00 74.31 71 GLN A C 1
ATOM 569 O O . GLN A 1 71 ? 2.274 -6.068 3.922 1.00 74.31 71 GLN A O 1
ATOM 574 N N . SER A 1 72 ? 1.572 -6.515 1.837 1.00 73.31 72 SER A N 1
ATOM 575 C CA . SER A 1 72 ? 0.244 -5.923 2.011 1.00 73.31 72 SER A CA 1
ATOM 576 C C . SER A 1 72 ? -0.637 -6.786 2.910 1.00 73.31 72 SER A C 1
ATOM 578 O O . SER A 1 72 ? -1.275 -6.243 3.804 1.00 73.31 72 SER A O 1
ATOM 580 N N . ASP A 1 73 ? -0.658 -8.104 2.710 1.00 75.62 73 ASP A N 1
ATOM 581 C CA . ASP A 1 73 ? -1.449 -9.026 3.535 1.00 75.62 73 ASP A CA 1
ATOM 582 C C . ASP A 1 73 ? -0.960 -9.032 4.995 1.00 75.62 73 ASP A C 1
ATOM 584 O O . ASP A 1 73 ? -1.760 -8.971 5.929 1.00 75.62 73 ASP A O 1
ATOM 588 N N . GLU A 1 74 ? 0.359 -9.014 5.211 1.00 76.19 74 GLU A N 1
ATOM 589 C CA . GLU A 1 74 ? 0.958 -8.952 6.550 1.00 76.19 74 GLU A CA 1
ATOM 590 C C . GLU A 1 74 ? 0.694 -7.605 7.250 1.00 76.19 74 GLU A C 1
ATOM 592 O O . GLU A 1 74 ? 0.480 -7.559 8.462 1.00 76.19 74 GLU A O 1
ATOM 597 N N . ALA A 1 75 ? 0.667 -6.497 6.501 1.00 73.62 75 ALA A N 1
ATOM 598 C CA . ALA A 1 75 ? 0.316 -5.182 7.038 1.00 73.62 75 ALA A CA 1
ATOM 599 C C . ALA A 1 75 ? -1.182 -5.055 7.359 1.00 73.62 75 ALA A C 1
ATOM 601 O O . ALA A 1 75 ? -1.535 -4.448 8.368 1.00 73.62 75 ALA A O 1
ATOM 602 N N . LEU A 1 76 ? -2.056 -5.628 6.524 1.00 77.38 76 LEU A N 1
ATOM 603 C CA . LEU A 1 76 ? -3.500 -5.661 6.768 1.00 77.38 76 LEU A CA 1
ATOM 604 C C . LEU A 1 76 ? -3.826 -6.484 8.016 1.00 77.38 76 LEU A C 1
ATOM 606 O O . LEU A 1 76 ? -4.545 -5.995 8.879 1.00 77.38 76 LEU A O 1
ATOM 610 N N . THR A 1 77 ? -3.212 -7.660 8.163 1.00 80.19 77 THR A N 1
ATOM 611 C CA . THR A 1 77 ? -3.413 -8.529 9.335 1.00 80.19 77 THR A CA 1
ATOM 612 C C . THR A 1 77 ? -2.986 -7.833 10.634 1.00 80.19 77 THR A C 1
ATOM 614 O O . THR A 1 77 ? -3.730 -7.821 11.609 1.00 80.19 77 THR A O 1
ATOM 617 N N . GLN A 1 78 ? -1.818 -7.176 10.646 1.00 79.31 78 GLN A N 1
ATOM 618 C CA . GLN A 1 78 ? -1.357 -6.418 11.820 1.00 79.31 78 GLN A CA 1
ATOM 619 C C . GLN A 1 78 ? -2.257 -5.218 12.143 1.00 79.31 78 GLN A C 1
ATOM 621 O O . GLN A 1 78 ? -2.404 -4.847 13.307 1.00 79.31 78 GLN A O 1
ATOM 626 N N . LEU A 1 79 ? -2.844 -4.584 11.125 1.00 81.75 79 LEU A N 1
ATOM 627 C CA . LEU A 1 79 ? -3.766 -3.469 11.321 1.00 81.75 79 LEU A CA 1
ATOM 628 C C . LEU A 1 79 ? -5.106 -3.941 11.899 1.00 81.75 79 LEU A C 1
ATOM 630 O O . LEU A 1 79 ? -5.658 -3.258 12.759 1.00 81.75 79 LEU A O 1
ATOM 634 N N . GLU A 1 80 ? -5.611 -5.088 11.446 1.00 81.44 80 GLU A N 1
ATOM 635 C CA . GLU A 1 80 ? -6.815 -5.724 11.989 1.00 81.44 80 GLU A CA 1
ATOM 636 C C . GLU A 1 80 ? -6.616 -6.097 13.463 1.00 81.44 80 GLU A C 1
ATOM 638 O O . GLU A 1 80 ? -7.413 -5.680 14.301 1.00 81.44 80 GLU A O 1
ATOM 643 N N . GLU A 1 81 ? -5.503 -6.751 13.805 1.00 81.62 81 GLU A N 1
ATOM 644 C CA . GLU A 1 81 ? -5.173 -7.124 15.189 1.00 81.62 81 GLU A CA 1
ATOM 645 C C . GLU A 1 81 ? -5.040 -5.890 16.103 1.00 81.62 81 GLU A C 1
ATOM 647 O O . GLU A 1 81 ? -5.641 -5.822 17.178 1.00 81.62 81 GLU A O 1
ATOM 652 N N . ALA A 1 82 ? -4.335 -4.847 15.648 1.00 78.88 82 ALA A N 1
ATOM 653 C CA . ALA A 1 82 ? -4.235 -3.588 16.388 1.00 78.88 82 ALA A CA 1
ATOM 654 C C . ALA A 1 82 ? -5.596 -2.872 16.524 1.00 78.88 82 ALA A C 1
ATOM 656 O O . ALA A 1 82 ? -5.880 -2.235 17.543 1.00 78.88 82 ALA A O 1
ATOM 657 N N . SER A 1 83 ? -6.463 -2.968 15.512 1.00 85.50 83 SER A N 1
ATOM 658 C CA . SER A 1 83 ? -7.816 -2.406 15.557 1.00 85.50 83 SER A CA 1
ATOM 659 C C . SER A 1 83 ? -8.689 -3.129 16.586 1.00 85.50 83 SER A C 1
ATOM 661 O O . SER A 1 83 ? -9.379 -2.474 17.366 1.00 85.50 83 SER A O 1
ATOM 663 N N . GLU A 1 84 ? -8.645 -4.459 16.638 1.00 87.75 84 GLU A N 1
ATOM 664 C CA . GLU A 1 84 ? -9.389 -5.252 17.624 1.00 87.75 84 GLU A CA 1
ATOM 665 C C . GLU A 1 84 ? -8.920 -4.975 19.062 1.00 87.75 84 GLU A C 1
ATOM 667 O O . GLU A 1 84 ? -9.747 -4.812 19.970 1.00 87.75 84 GLU A O 1
ATOM 672 N N . GLU A 1 85 ? -7.608 -4.832 19.277 1.00 88.75 85 GLU A N 1
ATOM 673 C CA . GLU A 1 85 ? -7.042 -4.481 20.586 1.00 88.75 85 GLU A CA 1
ATOM 674 C C . GLU A 1 85 ? -7.520 -3.094 21.050 1.00 88.75 85 GLU A C 1
ATOM 676 O O . GLU A 1 85 ? -7.978 -2.922 22.186 1.00 88.75 85 GLU A O 1
ATOM 681 N N . THR A 1 86 ? -7.497 -2.100 20.156 1.00 91.19 86 THR A N 1
ATOM 682 C CA . THR A 1 86 ? -7.974 -0.746 20.484 1.00 91.19 86 THR A CA 1
ATOM 683 C C . THR A 1 86 ? -9.478 -0.699 20.737 1.00 91.19 86 THR A C 1
ATOM 685 O O . THR A 1 86 ? -9.911 -0.031 21.679 1.00 91.19 86 THR A O 1
ATOM 688 N N . GLN A 1 87 ? -10.284 -1.434 19.964 1.00 87.31 87 GLN A N 1
ATOM 689 C CA . GLN A 1 87 ? -11.725 -1.531 20.196 1.00 87.31 87 GLN A CA 1
ATOM 690 C C . GLN A 1 87 ? -12.027 -2.151 21.567 1.00 87.31 87 GLN A C 1
ATOM 692 O O . GLN A 1 87 ? -12.901 -1.656 22.281 1.00 87.31 87 GLN A O 1
ATOM 697 N N . SER A 1 88 ? -11.267 -3.173 21.967 1.00 88.12 88 SER A N 1
ATOM 698 C CA . SER A 1 88 ? -11.401 -3.819 23.276 1.00 88.12 88 SER A CA 1
ATOM 699 C C . SER A 1 88 ? -11.038 -2.871 24.424 1.00 88.12 88 SER A C 1
ATOM 701 O O . SER A 1 88 ? -11.802 -2.738 25.379 1.00 88.12 88 SER A O 1
ATOM 703 N N . ALA A 1 89 ? -9.927 -2.135 24.313 1.00 89.81 89 ALA A N 1
ATOM 704 C CA . ALA A 1 89 ? -9.513 -1.161 25.328 1.00 89.81 89 ALA A CA 1
ATOM 705 C C . ALA A 1 89 ? -10.508 0.009 25.476 1.00 89.81 89 ALA A C 1
ATOM 707 O O . ALA A 1 89 ? -10.744 0.509 26.583 1.00 89.81 89 ALA A O 1
ATOM 708 N N . VAL A 1 90 ? -11.117 0.441 24.367 1.00 91.75 90 VAL A N 1
ATOM 709 C CA . VAL A 1 90 ? -12.180 1.456 24.376 1.00 91.75 90 VAL A CA 1
ATOM 710 C C . VAL A 1 90 ? -13.448 0.905 25.022 1.00 91.75 90 VAL A C 1
ATOM 712 O O . VAL A 1 90 ? -14.022 1.585 25.871 1.00 91.75 90 VAL A O 1
ATOM 715 N N . ALA A 1 91 ? -13.871 -0.312 24.669 1.00 89.69 91 ALA A N 1
ATOM 716 C CA . ALA A 1 91 ? -15.046 -0.949 25.260 1.00 89.69 91 ALA A CA 1
ATOM 717 C C . ALA A 1 91 ? -14.895 -1.111 26.780 1.00 89.69 91 ALA A C 1
ATOM 719 O O . ALA A 1 91 ? -15.796 -0.729 27.522 1.00 89.69 91 ALA A O 1
ATOM 720 N N . GLU A 1 92 ? -13.732 -1.570 27.248 1.00 91.44 92 GLU A N 1
ATOM 721 C CA . GLU A 1 92 ? -13.409 -1.680 28.676 1.00 91.44 92 GLU A CA 1
ATOM 722 C C . GLU A 1 92 ? -13.491 -0.317 29.380 1.00 91.44 92 GLU A C 1
ATOM 724 O O . GLU A 1 92 ? -14.121 -0.175 30.427 1.00 91.44 92 GLU A O 1
ATOM 729 N N . SER A 1 93 ? -12.918 0.724 28.769 1.00 90.75 93 SER A N 1
ATOM 730 C CA . SER A 1 93 ? -12.946 2.083 29.325 1.00 90.75 93 SER A CA 1
ATOM 731 C C . SER A 1 93 ? -14.368 2.650 29.411 1.00 90.75 93 SER A C 1
ATOM 733 O O . SER A 1 93 ? -14.703 3.345 30.373 1.00 90.75 93 SER A O 1
ATOM 735 N N . VAL A 1 94 ? -15.207 2.367 28.410 1.00 93.00 94 VAL A N 1
ATOM 736 C CA . VAL A 1 94 ? -16.619 2.771 28.391 1.00 93.00 94 VAL A CA 1
ATOM 737 C C . VAL A 1 94 ? -17.410 2.004 29.447 1.00 93.00 94 VAL A C 1
ATOM 739 O O . VAL A 1 94 ? -18.135 2.638 30.210 1.00 93.00 94 VAL A O 1
ATOM 742 N N . ASN A 1 95 ? -17.230 0.687 29.552 1.00 91.94 95 ASN A N 1
ATOM 743 C CA . ASN A 1 95 ? -17.880 -0.133 30.577 1.00 91.94 95 ASN A CA 1
ATOM 744 C C . ASN A 1 95 ? -17.510 0.352 31.985 1.00 91.94 95 ASN A C 1
ATOM 746 O O . ASN A 1 95 ? -18.395 0.661 32.776 1.00 91.94 95 ASN A O 1
ATOM 750 N N . ALA A 1 96 ? -16.222 0.582 32.258 1.00 89.25 96 ALA A N 1
ATOM 751 C CA . ALA A 1 96 ? -15.765 1.106 33.545 1.00 89.25 96 ALA A CA 1
ATOM 752 C C . ALA A 1 96 ? -16.357 2.489 33.884 1.00 89.25 96 ALA A C 1
ATOM 754 O O . ALA A 1 96 ? -16.587 2.817 35.053 1.00 89.25 96 ALA A O 1
ATOM 755 N N . ALA A 1 97 ? -16.604 3.331 32.874 1.00 93.06 97 ALA A N 1
ATOM 756 C CA . ALA A 1 97 ? -17.290 4.601 33.071 1.00 93.06 97 ALA A CA 1
ATOM 757 C C . ALA A 1 97 ? -18.777 4.393 33.395 1.00 93.06 97 ALA A C 1
ATOM 759 O O . ALA A 1 97 ? -19.272 5.015 34.335 1.00 93.06 97 ALA A O 1
ATOM 760 N N . LEU A 1 98 ? -19.474 3.522 32.659 1.00 91.06 98 LEU A N 1
ATOM 761 C CA . LEU A 1 98 ? -20.885 3.192 32.891 1.00 91.06 98 LEU A CA 1
ATOM 762 C C . LEU A 1 98 ? -21.108 2.621 34.297 1.00 91.06 98 LEU A C 1
ATOM 764 O O . LEU A 1 98 ? -21.977 3.126 35.012 1.00 91.06 98 LEU A O 1
ATOM 768 N N . ASP A 1 99 ? -20.246 1.707 34.744 1.00 87.69 99 ASP A N 1
ATOM 769 C CA . ASP A 1 99 ? -20.257 1.148 36.102 1.00 87.69 99 ASP A CA 1
ATOM 770 C C . ASP A 1 99 ? -20.140 2.240 37.163 1.00 87.69 99 ASP A C 1
ATOM 772 O O . ASP A 1 99 ? -20.876 2.269 38.153 1.00 87.69 99 ASP A O 1
ATOM 776 N N . ARG A 1 100 ? -19.246 3.211 36.939 1.00 89.19 100 ARG A N 1
ATOM 777 C CA . ARG A 1 100 ? -19.049 4.339 37.856 1.00 89.19 100 ARG A CA 1
ATOM 778 C C . ARG A 1 100 ? -20.269 5.258 37.944 1.00 89.19 100 ARG A C 1
ATOM 780 O O . ARG A 1 100 ? -20.450 5.920 38.967 1.00 89.19 100 ARG A O 1
ATOM 787 N N . PHE A 1 101 ? -21.094 5.302 36.901 1.00 89.06 101 PHE A N 1
ATOM 788 C CA . PHE A 1 101 ? -22.371 6.015 36.891 1.00 89.06 101 PHE A CA 1
ATOM 789 C C . PHE A 1 101 ? -23.567 5.122 37.263 1.00 89.06 101 PHE A C 1
ATOM 791 O O . PHE A 1 101 ? -24.692 5.620 37.312 1.00 89.06 101 PHE A O 1
ATOM 798 N N . GLY A 1 102 ? -23.333 3.842 37.583 1.00 84.56 102 GLY A N 1
ATOM 799 C CA . GLY A 1 102 ? -24.361 2.883 37.988 1.00 84.56 102 GLY A CA 1
ATOM 800 C C . GLY A 1 102 ? -25.273 2.431 36.847 1.00 84.56 102 GLY A C 1
ATOM 801 O O . GLY A 1 102 ? -26.419 2.062 37.103 1.00 84.56 102 GLY A O 1
ATOM 802 N N . VAL A 1 103 ? -24.803 2.509 35.600 1.00 91.75 103 VAL A N 1
ATOM 803 C CA . VAL A 1 103 ? -25.545 2.059 34.417 1.00 91.75 103 VAL A CA 1
ATOM 804 C C . VAL A 1 103 ? -25.115 0.625 34.094 1.00 91.75 103 VAL A C 1
ATOM 806 O O . VAL A 1 103 ? -23.954 0.441 33.743 1.00 91.75 103 VAL A O 1
ATOM 809 N N . PRO A 1 104 ? -26.015 -0.374 34.183 1.00 83.62 104 PRO A N 1
ATOM 810 C CA . PRO A 1 104 ? -25.688 -1.757 33.843 1.00 83.62 104 PRO A CA 1
ATOM 811 C C . PRO A 1 104 ? -25.285 -1.890 32.373 1.00 83.62 104 PRO A C 1
ATOM 813 O O . PRO A 1 104 ? -25.927 -1.303 31.494 1.00 83.62 104 PRO A O 1
ATOM 816 N N . THR A 1 105 ? -24.255 -2.684 32.100 1.00 88.69 105 THR A N 1
ATOM 817 C CA . THR A 1 105 ? -23.813 -2.977 30.733 1.00 88.69 105 THR A CA 1
ATOM 818 C C . THR A 1 105 ? -24.703 -4.039 30.077 1.00 88.69 105 THR A C 1
ATOM 820 O O . THR A 1 105 ? -25.341 -4.846 30.752 1.00 88.69 105 THR A O 1
ATOM 823 N N . GLN A 1 106 ? -24.736 -4.076 28.739 1.00 87.00 106 GLN A N 1
ATOM 824 C CA . GLN A 1 106 ? -25.506 -5.085 27.991 1.00 87.00 106 GLN A CA 1
ATOM 825 C C . GLN A 1 106 ? -25.105 -6.510 28.395 1.00 87.00 106 GLN A C 1
ATOM 827 O O . GLN A 1 106 ? -25.964 -7.347 28.638 1.00 87.00 106 GLN A O 1
ATOM 832 N N . LYS A 1 107 ? -23.798 -6.754 28.546 1.00 86.81 107 LYS A N 1
ATOM 833 C CA . LYS A 1 107 ? -23.270 -8.062 28.934 1.00 86.81 107 LYS A CA 1
ATOM 834 C C . LYS A 1 107 ? -23.787 -8.510 30.300 1.00 86.81 107 LYS A C 1
ATOM 836 O O . LYS A 1 107 ? -24.138 -9.669 30.465 1.00 86.81 107 LYS A O 1
ATOM 841 N N . GLU A 1 108 ? -23.833 -7.614 31.279 1.00 86.75 108 GLU A N 1
ATOM 842 C CA . GLU A 1 108 ? -24.342 -7.951 32.611 1.00 86.75 108 GLU A CA 1
ATOM 843 C C . GLU A 1 108 ? -25.848 -8.211 32.608 1.00 86.75 108 GLU A C 1
ATOM 845 O O . GLU A 1 108 ? -26.321 -9.056 33.366 1.00 86.75 108 GLU A O 1
ATOM 850 N N . VAL A 1 109 ? -26.598 -7.497 31.763 1.00 92.56 109 VAL A N 1
ATOM 851 C CA . VAL A 1 109 ? -28.031 -7.741 31.564 1.00 92.56 109 VAL A CA 1
ATOM 852 C C . VAL A 1 109 ? -28.255 -9.124 30.960 1.00 92.56 109 VAL A C 1
ATOM 854 O O . VAL A 1 109 ? -29.099 -9.864 31.461 1.00 92.56 109 VAL A O 1
ATOM 857 N N . ASP A 1 110 ? -27.472 -9.490 29.947 1.00 91.06 110 ASP A N 1
ATOM 858 C CA . ASP A 1 110 ? -27.555 -10.796 29.292 1.00 91.06 110 ASP A CA 1
ATOM 859 C C . ASP A 1 110 ? -27.146 -11.920 30.269 1.00 91.06 110 ASP A C 1
ATOM 861 O O . ASP A 1 110 ? -27.910 -12.858 30.495 1.00 91.06 110 ASP A O 1
ATOM 865 N N . ASP A 1 111 ? -26.010 -11.766 30.964 1.00 93.88 111 ASP A N 1
ATOM 866 C CA . ASP A 1 111 ? -25.531 -12.718 31.978 1.00 93.88 111 ASP A CA 1
ATOM 867 C C . ASP A 1 111 ? -26.543 -12.881 33.141 1.00 93.88 111 ASP A C 1
ATOM 869 O O . ASP A 1 111 ? -26.579 -13.920 33.810 1.00 93.88 111 ASP A O 1
ATOM 873 N N . LEU A 1 112 ? -27.342 -11.849 33.446 1.00 94.44 112 LEU A N 1
ATOM 874 C CA . LEU A 1 112 ? -28.412 -11.918 34.444 1.00 94.44 112 LEU A CA 1
ATOM 875 C C . LEU A 1 112 ? -29.664 -12.609 33.893 1.00 94.44 112 LEU A C 1
ATOM 877 O O . LEU A 1 112 ? -30.263 -13.403 34.620 1.00 94.44 112 LEU A O 1
ATOM 881 N N . ALA A 1 113 ? -30.047 -12.335 32.644 1.00 94.12 113 ALA A N 1
ATOM 882 C CA . ALA A 1 113 ? -31.171 -12.990 31.980 1.00 94.12 113 ALA A CA 1
ATOM 883 C C . ALA A 1 113 ? -30.969 -14.513 31.931 1.00 94.12 113 ALA A C 1
ATOM 885 O O . ALA A 1 113 ? -31.843 -15.255 32.378 1.00 94.12 113 ALA A O 1
ATOM 886 N N . ASP A 1 114 ? -29.773 -14.971 31.553 1.00 95.81 114 ASP A N 1
ATOM 887 C CA . ASP A 1 114 ? -29.427 -16.398 31.520 1.00 95.81 114 ASP A CA 1
ATOM 888 C C . ASP A 1 114 ? -29.563 -17.069 32.897 1.00 95.81 114 ASP A C 1
ATOM 890 O O . ASP A 1 114 ? -30.068 -18.188 33.032 1.00 95.81 114 ASP A O 1
ATOM 894 N N . LYS A 1 115 ? -29.133 -16.381 33.963 1.00 95.38 115 LYS A N 1
ATOM 895 C CA . LYS A 1 115 ? -29.270 -16.887 35.340 1.00 95.38 115 LYS A CA 1
ATOM 896 C C . LYS A 1 115 ? -30.731 -16.984 35.766 1.00 95.38 115 LYS A C 1
ATOM 898 O O . LYS A 1 115 ? -31.085 -17.913 36.494 1.00 95.38 115 LYS A O 1
ATOM 903 N N . VAL A 1 116 ? -31.561 -16.029 35.350 1.00 97.25 116 VAL A N 1
ATOM 904 C CA . VAL A 1 116 ? -33.001 -16.028 35.632 1.00 97.25 116 VAL A CA 1
ATOM 905 C C . VAL A 1 116 ? -33.691 -17.170 34.895 1.00 97.25 116 VAL A C 1
ATOM 907 O O . VAL A 1 116 ? -34.487 -17.875 35.514 1.00 97.25 116 VAL A O 1
ATOM 910 N N . ASP A 1 117 ? -33.352 -17.409 33.631 1.00 95.69 117 ASP A N 1
ATOM 911 C CA . ASP A 1 117 ? -33.897 -18.526 32.854 1.00 95.69 117 ASP A CA 1
ATOM 912 C C . ASP A 1 117 ? -33.510 -19.872 33.473 1.00 95.69 117 ASP A C 1
ATOM 914 O O . ASP A 1 117 ? -34.369 -20.725 33.708 1.00 95.69 117 ASP A O 1
ATOM 918 N N . HIS A 1 118 ? -32.236 -20.039 33.842 1.00 95.75 118 HIS A N 1
ATOM 919 C CA . HIS A 1 118 ? -31.771 -21.241 34.530 1.00 95.75 118 HIS A CA 1
ATOM 920 C C . HIS A 1 118 ? -32.519 -21.469 35.849 1.00 95.75 118 HIS A C 1
ATOM 922 O O . HIS A 1 118 ? -32.982 -22.577 36.123 1.00 95.75 118 HIS A O 1
ATOM 928 N N . LEU A 1 119 ? -32.665 -20.428 36.675 1.00 95.69 119 LEU A N 1
ATOM 929 C CA . LEU A 1 119 ? -33.382 -20.543 37.943 1.00 95.69 119 LEU A CA 1
ATOM 930 C C . LEU A 1 119 ? -34.868 -20.858 37.726 1.00 95.69 119 LEU A C 1
ATOM 932 O O . LEU A 1 119 ? -35.415 -21.690 38.447 1.00 95.69 119 LEU A O 1
ATOM 936 N N . SER A 1 120 ? -35.501 -20.244 36.725 1.00 94.69 120 SER A N 1
ATOM 937 C CA . SER A 1 120 ? -36.900 -20.511 36.366 1.00 94.69 120 SER A CA 1
ATOM 938 C C . SER A 1 120 ? -37.088 -21.977 35.993 1.00 94.69 120 SER A C 1
ATOM 940 O O . SER A 1 120 ? -37.971 -22.642 36.523 1.00 94.69 120 SER A O 1
ATOM 942 N N . GLN A 1 121 ? -36.172 -22.530 35.198 1.00 95.75 121 GLN A N 1
ATOM 943 C CA . GLN A 1 121 ? -36.204 -23.939 34.827 1.00 95.75 121 GLN A CA 1
ATOM 944 C C . GLN A 1 121 ? -36.000 -24.876 36.026 1.00 95.75 121 GLN A C 1
ATOM 946 O O . GLN A 1 121 ? -36.612 -25.940 36.097 1.00 95.75 121 GLN A O 1
ATOM 951 N N . GLN A 1 122 ? -35.159 -24.508 36.996 1.00 94.50 122 GLN A N 1
ATOM 952 C CA . GLN A 1 122 ? -35.012 -25.287 38.230 1.00 94.50 122 GLN A CA 1
ATOM 953 C C . GLN A 1 122 ? -36.277 -25.254 39.093 1.00 94.50 122 GLN A C 1
ATOM 955 O O . GLN A 1 122 ? -36.640 -26.277 39.671 1.00 94.50 122 GLN A O 1
ATOM 960 N N . VAL A 1 123 ? -36.944 -24.100 39.175 1.00 95.81 123 VAL A N 1
ATOM 961 C CA . VAL A 1 123 ? -38.212 -23.953 39.900 1.00 95.81 123 VAL A CA 1
ATOM 962 C C . VAL A 1 123 ? -39.310 -24.779 39.237 1.00 95.81 123 VAL A C 1
ATOM 964 O O . VAL A 1 123 ? -39.998 -25.513 39.942 1.00 95.81 123 VAL A O 1
ATOM 967 N N . ASP A 1 124 ? -39.427 -24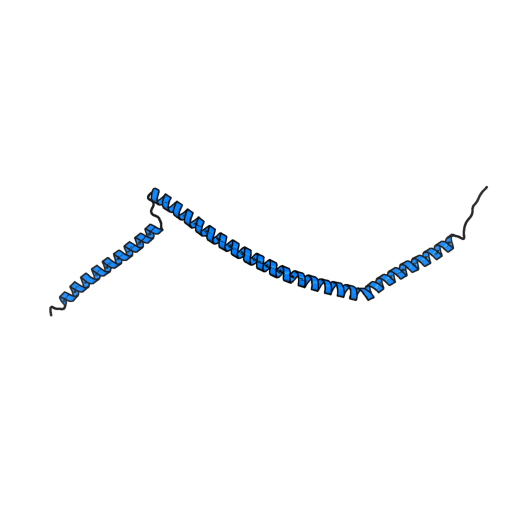.723 37.910 1.00 94.00 124 ASP A N 1
ATOM 968 C CA . ASP A 1 124 ? -40.406 -25.512 37.156 1.00 94.00 124 ASP A CA 1
ATOM 969 C C . ASP A 1 124 ? -40.183 -27.014 37.356 1.00 94.00 124 ASP A C 1
ATOM 971 O O . ASP A 1 124 ? -41.121 -27.735 37.682 1.00 94.00 124 ASP A O 1
ATOM 975 N N . ASN A 1 125 ? -38.934 -27.484 37.257 1.00 93.06 125 ASN A N 1
ATOM 976 C CA . ASN A 1 125 ? -38.601 -28.889 37.507 1.00 93.06 125 ASN A CA 1
ATOM 977 C C . ASN A 1 125 ? -38.948 -29.323 38.940 1.00 93.06 125 ASN A C 1
ATOM 979 O O . ASN A 1 125 ? -39.462 -30.421 39.146 1.00 93.06 125 ASN A O 1
ATOM 983 N N . LEU A 1 126 ? -38.676 -28.477 39.940 1.00 92.25 126 LEU A N 1
ATOM 984 C CA . LEU A 1 126 ? -39.005 -28.793 41.330 1.00 92.25 126 LEU A CA 1
ATOM 985 C C 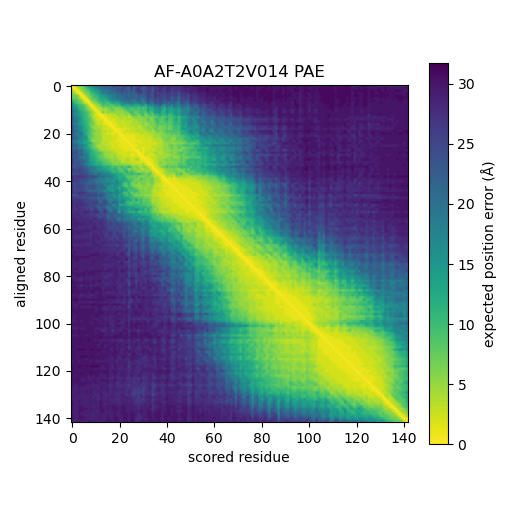. LEU A 1 126 ? -40.523 -28.848 41.541 1.00 92.25 126 LEU A C 1
ATOM 987 O O . LEU A 1 126 ? -41.016 -29.771 42.185 1.00 92.25 126 LEU A O 1
ATOM 991 N N . ALA A 1 127 ? -41.261 -27.890 40.976 1.00 90.81 127 ALA A N 1
ATOM 992 C CA . ALA A 1 127 ? -42.720 -27.884 41.011 1.00 90.81 127 ALA A CA 1
ATOM 993 C C . ALA A 1 127 ? -43.303 -29.141 40.346 1.00 90.81 127 ALA A C 1
ATOM 995 O O . ALA A 1 127 ? -44.232 -29.735 40.886 1.00 90.81 127 ALA A O 1
ATOM 996 N N . GLN A 1 128 ? -42.715 -29.578 39.230 1.00 90.81 128 GLN A N 1
ATOM 997 C CA . GLN A 1 128 ? -43.122 -30.786 38.517 1.00 90.81 128 GLN A CA 1
ATOM 998 C C . GLN A 1 128 ? -42.875 -32.050 39.356 1.00 90.81 128 GLN A C 1
ATOM 1000 O O . GLN A 1 128 ? -43.811 -32.818 39.574 1.00 90.81 128 GLN A O 1
ATOM 1005 N N . SER A 1 129 ? -41.687 -32.178 39.964 1.00 88.56 129 SER A N 1
ATOM 1006 C CA . SER A 1 129 ? -41.386 -33.307 40.858 1.00 88.56 129 SER A CA 1
ATOM 1007 C C . SER A 1 129 ? -42.321 -33.381 42.068 1.00 88.56 129 SER A C 1
ATOM 1009 O O . SER A 1 129 ? -42.738 -34.466 42.458 1.00 88.56 129 SER A O 1
ATOM 1011 N N . LEU A 1 130 ? -42.706 -32.226 42.626 1.00 85.00 130 LEU A N 1
ATOM 1012 C CA . LEU A 1 130 ? -43.645 -32.166 43.746 1.00 85.00 130 LEU A CA 1
ATOM 1013 C C . LEU A 1 130 ? -45.044 -32.634 43.330 1.00 85.00 130 LEU A C 1
ATOM 1015 O O . LEU A 1 130 ? -45.690 -33.331 44.105 1.00 85.00 130 LEU A O 1
ATOM 1019 N N . SER A 1 131 ? -45.503 -32.295 42.120 1.00 84.19 131 SER A N 1
ATOM 1020 C CA . SER A 1 131 ? -46.789 -32.795 41.614 1.00 84.19 131 SER A CA 1
ATOM 1021 C C . SER A 1 131 ? -46.770 -34.295 41.295 1.00 84.19 131 SER A C 1
ATOM 1023 O O . SER A 1 131 ? -47.752 -34.984 41.554 1.00 84.19 131 SER A O 1
ATOM 1025 N N . GLU A 1 132 ? -45.651 -34.829 40.797 1.00 78.00 132 GLU A N 1
ATOM 1026 C CA . GLU A 1 132 ? -45.508 -36.265 40.507 1.00 78.00 132 GLU A CA 1
ATOM 1027 C C . GLU A 1 132 ? -45.478 -37.124 41.792 1.00 78.00 132 GLU A C 1
ATOM 1029 O O . GLU A 1 132 ? -46.008 -38.241 41.808 1.00 78.00 132 GLU A O 1
ATOM 1034 N N . ASP A 1 133 ? -44.925 -36.599 42.892 1.00 74.00 133 ASP A N 1
ATOM 1035 C CA . ASP A 1 133 ? -44.974 -37.244 44.215 1.00 74.00 133 ASP A CA 1
ATOM 1036 C C . ASP A 1 133 ? -46.405 -37.277 44.804 1.00 74.00 133 ASP A C 1
ATOM 1038 O O . ASP A 1 133 ? -46.777 -38.236 45.487 1.00 74.00 133 ASP A O 1
ATOM 1042 N N . GLU A 1 134 ? -47.241 -36.264 44.542 1.00 67.06 134 GLU A N 1
ATOM 1043 C CA . GLU A 1 134 ? -48.631 -36.231 45.028 1.00 67.06 134 GLU A CA 1
ATOM 1044 C C . GLU A 1 134 ? -49.537 -37.227 44.281 1.00 67.06 134 GLU A C 1
ATOM 1046 O O . GLU A 1 134 ? -50.307 -37.958 44.921 1.00 67.06 134 GLU A O 1
ATOM 1051 N N . ASP A 1 135 ? -49.404 -37.320 42.953 1.00 63.97 135 ASP A N 1
ATOM 1052 C CA . ASP A 1 135 ? -50.177 -38.257 42.126 1.00 63.97 135 ASP A CA 1
ATOM 1053 C C . ASP A 1 135 ? -49.795 -39.724 42.410 1.00 63.97 135 ASP A C 1
ATOM 1055 O O . ASP A 1 135 ? -50.673 -40.571 42.578 1.00 63.97 135 ASP A O 1
ATOM 1059 N N . SER A 1 136 ? -48.505 -40.035 42.587 1.00 61.16 136 SER A N 1
ATOM 1060 C CA . SER A 1 136 ? -48.046 -41.406 42.884 1.00 61.16 136 SER A CA 1
ATOM 1061 C C . SER A 1 136 ? -48.448 -41.924 44.274 1.00 61.16 136 SER A C 1
ATOM 1063 O O . SER A 1 136 ? -48.589 -43.133 44.457 1.00 61.16 136 SER A O 1
ATOM 1065 N N . SER A 1 137 ? -48.708 -41.042 45.248 1.00 58.62 137 SER A N 1
ATOM 1066 C CA . SER A 1 137 ? -49.240 -41.438 46.566 1.00 58.62 137 SER A CA 1
ATOM 1067 C C . SER A 1 137 ? -50.731 -41.811 46.548 1.00 58.62 137 SER A C 1
ATOM 1069 O O . SER A 1 137 ? -51.230 -42.435 47.490 1.00 58.62 137 SER A O 1
ATOM 1071 N N . SER A 1 138 ? -51.442 -41.431 45.482 1.00 59.34 138 SER A N 1
ATOM 1072 C CA . SER A 1 138 ? -52.883 -41.644 45.337 1.00 59.34 138 SER A CA 1
ATOM 1073 C C . SER A 1 138 ? -53.226 -43.007 44.715 1.00 59.34 138 SER A C 1
ATOM 1075 O O . SER A 1 138 ? -54.312 -43.518 44.975 1.00 59.34 138 SER A O 1
ATOM 1077 N N . ASP A 1 139 ? -52.298 -43.629 43.976 1.00 57.84 139 ASP A N 1
ATOM 1078 C CA . ASP A 1 139 ? -52.478 -44.934 43.308 1.00 57.84 139 ASP A CA 1
ATOM 1079 C C . ASP A 1 139 ? -52.202 -46.166 44.211 1.00 57.84 139 ASP A C 1
ATOM 1081 O O . ASP A 1 139 ? -52.578 -47.281 43.858 1.00 57.84 139 ASP A O 1
ATOM 1085 N N . ASP A 1 140 ? -51.596 -46.008 45.398 1.00 57.41 140 ASP A N 1
ATOM 1086 C CA . ASP A 1 140 ? -51.349 -47.117 46.356 1.00 57.41 140 ASP A CA 1
ATOM 1087 C C . ASP A 1 140 ? -52.563 -47.409 47.281 1.00 57.41 140 ASP A C 1
ATOM 1089 O O . ASP A 1 140 ? -52.497 -48.249 48.182 1.00 57.41 140 ASP A O 1
ATOM 1093 N N . GLN A 1 141 ? -53.692 -46.715 47.079 1.00 53.62 141 GLN A N 1
ATOM 1094 C CA . GLN A 1 141 ? -54.956 -46.932 47.797 1.00 53.62 141 GLN A CA 1
ATOM 1095 C C . GLN A 1 141 ? -56.065 -47.453 46.863 1.00 53.62 141 GLN A C 1
ATOM 1097 O O . GLN A 1 141 ? -57.080 -46.784 46.680 1.00 53.62 141 GLN A O 1
ATOM 1102 N N . GLU A 1 142 ? -55.916 -48.664 46.317 1.00 47.44 142 GLU A N 1
ATOM 1103 C CA . GLU A 1 142 ? -57.042 -49.432 45.742 1.00 47.44 142 GLU A CA 1
ATOM 1104 C C . GLU A 1 142 ? -57.010 -50.918 46.136 1.00 47.44 142 GLU A C 1
ATOM 1106 O O . GLU A 1 142 ? -55.918 -51.534 46.123 1.00 47.44 142 GLU A O 1
#

Foldseek 3Di:
DDDDDDDDVPVVVVVVVVVVVVVVVVVVVVVVVCCVVCVVVVVVVVVVVVVVVCVVVVVVVVVVVVVVVVVVVVVVVVVVVVVVVVVVVVVVVVCVVCVVVVHDDPVVVVVVVVVVVVVVVVVVVVVVVVVVVVVVVVVVPD

pLDDT: mean 80.44, std 12.69, range [40.12, 97.25]

Sequence (142 aa):
MTTEQDTPQSESLQDELTERGREVWLAGLGALATVEEEGTKLFSRLVDRGQEFEEERRSKLEEATEKVRQQSDEALTQLEEASEETQSAVAESVNAALDRFGVPTQKEVDDLADKVDHLSQQVDNLAQSLSEDEDSSSDDQE

Secondary structure (DSSP, 8-state):
-------SHHHHHHHHHHHHHHHHHHHHHHHHHHHHHHHHHHHHHHHHHHHHHHHHHHHHHHHHHHHHHHHHHHHHHHHHHHHHHHHHHHHHHHHHHHHHTT---HHHHHHHHHHHHHHHHHHHHHHHHHHHHHHHTTTT--

Solvent-accessible surface area (backbone atoms only — not comparable to full-atom values): 8044 Å² total; per-residue (Å²): 134,90,82,86,88,90,86,74,68,66,63,59,53,52,52,53,51,51,53,53,51,49,51,53,50,50,50,52,54,47,54,55,52,46,47,65,71,49,37,62,61,52,48,50,52,52,49,54,53,48,52,54,52,48,54,61,47,48,58,54,47,51,56,51,49,53,52,50,49,55,55,47,54,56,51,50,52,54,49,52,54,53,48,55,51,51,52,49,55,49,49,52,55,50,49,58,50,33,52,75,73,71,44,87,50,72,67,58,53,50,61,46,50,55,52,50,52,54,50,50,53,52,50,52,52,50,55,50,54,54,52,54,57,57,56,61,66,59,71,78,74,125

Radius of gyration: 51.63 Å; Cα contacts (8 Å, |Δi|>4): 8; chains: 1; bounding box: 91×103×120 Å